Protein AF-A0A920RAS3-F1 (afdb_monomer)

Mean predicted aligned error: 2.91 Å

Radius of gyration: 16.81 Å; Cα contacts (8 Å, |Δi|>4): 104; chains: 1; bounding box: 39×32×47 Å

Secondary structure (DSSP, 8-state):
----S-GGGGSS-PPEEE--SSPPTTSPP-EEE-GGGSTTSSTHHHHHHHHHHHHHHTT-S-TTPPP----SSHHHHHHHHHHHHHT--

Solvent-accessible surface area (backbone atoms only — not comparable to full-atom values): 5531 Å² total; per-residue (Å²): 134,91,87,73,95,46,77,72,75,54,49,57,93,54,55,75,44,76,54,72,91,84,51,58,95,92,58,76,95,50,67,48,71,42,37,56,71,20,86,83,47,34,63,36,38,55,53,31,51,49,52,51,56,48,32,45,76,71,66,76,47,59,91,62,39,71,74,84,79,97,63,96,49,62,56,47,52,19,39,51,52,46,21,69,75,70,56,35,79

Nearest PDB structures (foldseek):
  2egu-assembly1_A  TM=9.297E-01  e=9.652E-09  Geobacillus kaustophilus HTA426
  3rr2-assembly1_A  TM=9.136E-01  e=3.232E-08  Mycobacterium marinum M
  8srw-assembly1_D  TM=9.260E-01  e=3.697E-08  Staphylococcus aureus subsp. aureus NCTC 8325
  5xa2-assembly1_B  TM=9.257E-01  e=1.852E-07  Planctopirus limnophila DSM 3776
  4i1y-assembly1_A  TM=9.303E-01  e=2.964E-07  Mycobacterium ulcerans Agy99

Foldseek 3Di:
DDDDPALLVQQDPFDWDWDDPPADPPGDTDIDGQQLPRPLRHNLLVVLSVVVVVCVVVVVDDAQEEDDDDDPDDNCVSNVRVCVRRVYD

Sequence (89 aa):
MKYYESIVDLVGNTPLVRLNNIVEPGMAQVFAKMENLNPTGSVKDRMAVNMVKRAEAEGLLNPGSTLVESTSGNTGLGLAMVAAASGYR

Structure (mmCIF, N/CA/C/O backbone):
data_AF-A0A920RAS3-F1
#
_entry.id   AF-A0A920RAS3-F1
#
loop_
_atom_site.group_PDB
_atom_site.id
_atom_site.type_symbol
_atom_site.label_atom_id
_atom_site.label_alt_id
_atom_site.label_comp_id
_atom_site.label_asym_id
_atom_site.label_entity_id
_atom_site.label_seq_id
_atom_site.pdbx_PDB_ins_code
_atom_site.Cartn_x
_atom_site.Cartn_y
_atom_site.Cartn_z
_atom_site.occupancy
_atom_site.B_iso_or_equiv
_atom_site.auth_seq_id
_atom_site.auth_comp_id
_atom_site.auth_asym_id
_atom_site.auth_atom_id
_atom_site.pdbx_PDB_model_num
ATOM 1 N N . MET A 1 1 ? -1.481 21.047 -7.394 1.00 76.12 1 MET A N 1
ATOM 2 C CA . MET A 1 1 ? -0.858 19.859 -6.766 1.00 76.12 1 MET A CA 1
ATOM 3 C C . MET A 1 1 ? -1.993 18.941 -6.326 1.00 76.12 1 MET A C 1
ATOM 5 O O . MET A 1 1 ? -3.012 19.473 -5.905 1.00 76.12 1 MET A O 1
ATOM 9 N N . LYS A 1 2 ? -1.894 17.618 -6.507 1.00 90.62 2 LYS A N 1
ATOM 10 C CA . LYS A 1 2 ? -2.952 16.678 -6.089 1.00 90.62 2 LYS A CA 1
ATOM 11 C C . LYS A 1 2 ? -2.768 16.354 -4.601 1.00 90.62 2 LYS A C 1
ATOM 13 O O . LYS A 1 2 ? -1.628 16.164 -4.188 1.00 90.62 2 LYS A O 1
ATOM 18 N N . TYR A 1 3 ? -3.851 16.314 -3.831 1.00 94.00 3 TYR A N 1
ATOM 19 C CA . TYR A 1 3 ? -3.838 15.907 -2.422 1.00 94.00 3 TYR A CA 1
ATOM 20 C C . TYR A 1 3 ? -4.569 14.566 -2.250 1.00 94.00 3 TYR A C 1
ATOM 22 O O . TYR A 1 3 ? -5.286 14.135 -3.158 1.00 94.00 3 TYR A O 1
ATOM 30 N N . TYR A 1 4 ? -4.331 13.898 -1.123 1.00 95.62 4 TYR A N 1
ATOM 31 C CA . TYR A 1 4 ? -4.890 12.593 -0.766 1.00 95.62 4 TYR A CA 1
ATOM 32 C C . TYR A 1 4 ? -5.421 12.656 0.668 1.00 95.62 4 TYR A C 1
ATOM 34 O O . TYR A 1 4 ? -4.880 13.415 1.472 1.00 95.62 4 TYR A O 1
ATOM 42 N N . GLU A 1 5 ? -6.460 11.877 0.972 1.00 95.31 5 GLU A N 1
ATOM 43 C CA . GLU A 1 5 ? -7.112 11.878 2.290 1.00 95.31 5 GLU A CA 1
ATOM 44 C C . GLU A 1 5 ? -6.337 11.026 3.304 1.00 95.31 5 GLU A C 1
ATOM 46 O O . GLU A 1 5 ? -6.301 11.336 4.493 1.00 95.31 5 GLU A O 1
ATOM 51 N N . SER A 1 6 ? -5.675 9.963 2.837 1.00 96.12 6 SER A N 1
ATOM 52 C CA . SER A 1 6 ? -4.873 9.071 3.671 1.00 96.12 6 SER A CA 1
ATOM 53 C C . SER A 1 6 ? -3.537 8.715 3.025 1.00 96.12 6 SER A C 1
ATOM 55 O O . SER A 1 6 ? -3.407 8.622 1.804 1.00 96.12 6 SER A O 1
ATOM 57 N N . ILE A 1 7 ? -2.537 8.414 3.861 1.00 96.94 7 ILE A N 1
ATOM 58 C CA . ILE A 1 7 ? -1.269 7.817 3.413 1.00 96.94 7 ILE A CA 1
ATOM 59 C C . ILE A 1 7 ? -1.500 6.484 2.682 1.00 96.94 7 ILE A C 1
ATOM 61 O O . ILE A 1 7 ? -0.762 6.137 1.762 1.00 96.94 7 ILE A O 1
ATOM 65 N N . VAL A 1 8 ? -2.568 5.764 3.037 1.00 97.06 8 VAL A N 1
ATOM 66 C CA . VAL A 1 8 ? -2.968 4.510 2.389 1.00 97.06 8 VAL A CA 1
ATOM 67 C C . VAL A 1 8 ? -3.323 4.724 0.914 1.00 97.06 8 VAL A C 1
ATOM 69 O O . VAL A 1 8 ? -3.093 3.831 0.098 1.00 97.06 8 VAL A O 1
ATOM 72 N N . ASP A 1 9 ? -3.810 5.910 0.539 1.00 96.75 9 ASP A N 1
ATOM 73 C CA . ASP A 1 9 ? -4.174 6.229 -0.847 1.00 96.75 9 ASP A CA 1
ATOM 74 C C . ASP A 1 9 ? -2.948 6.417 -1.755 1.00 96.75 9 ASP A C 1
ATOM 76 O O . ASP A 1 9 ? -3.067 6.391 -2.982 1.00 96.75 9 ASP A O 1
ATOM 80 N N . LEU A 1 10 ? -1.761 6.582 -1.161 1.00 96.81 10 LEU A N 1
ATOM 81 C CA . LEU A 1 10 ? -0.484 6.648 -1.874 1.00 96.81 10 LEU A CA 1
ATOM 82 C C . LEU A 1 10 ? 0.119 5.264 -2.149 1.00 96.81 10 LEU A C 1
ATOM 84 O O . LEU A 1 10 ? 1.129 5.169 -2.845 1.00 96.81 10 LEU A O 1
ATOM 88 N N . VAL A 1 11 ? -0.474 4.187 -1.625 1.00 98.19 11 VAL A N 1
ATOM 89 C CA . VAL A 1 11 ? 0.016 2.826 -1.853 1.00 98.19 11 VAL A CA 1
ATOM 90 C C . VAL A 1 11 ? -0.275 2.388 -3.285 1.00 98.19 11 VAL A C 1
ATOM 92 O O . VAL A 1 11 ? -1.407 2.384 -3.768 1.00 98.19 11 VAL A O 1
ATOM 95 N N . GLY A 1 12 ? 0.768 1.928 -3.963 1.00 97.50 12 GLY A N 1
ATOM 96 C CA . GLY A 1 12 ? 0.719 1.445 -5.327 1.00 97.50 12 GLY A CA 1
ATOM 97 C C . GLY A 1 12 ? 1.023 2.522 -6.361 1.00 97.50 12 GLY A C 1
ATOM 98 O O . GLY A 1 12 ? 1.777 3.451 -6.110 1.00 97.50 12 GLY A O 1
ATOM 99 N N . ASN A 1 13 ? 0.525 2.327 -7.589 1.00 97.06 13 ASN A N 1
ATOM 100 C CA . ASN A 1 13 ? 0.808 3.203 -8.742 1.00 97.06 13 ASN A CA 1
ATOM 101 C C . ASN A 1 13 ? 2.297 3.544 -8.956 1.00 97.06 13 ASN A C 1
ATOM 103 O O . ASN A 1 13 ? 2.644 4.565 -9.541 1.00 97.06 13 ASN A O 1
ATOM 107 N N . THR A 1 14 ? 3.183 2.650 -8.522 1.00 98.44 14 THR A N 1
ATOM 108 C CA . THR A 1 14 ? 4.631 2.800 -8.644 1.00 98.44 14 THR A CA 1
ATOM 109 C C . THR A 1 14 ? 5.066 2.736 -10.112 1.00 98.44 14 THR A C 1
ATOM 111 O O . THR A 1 14 ? 4.483 1.985 -10.907 1.00 98.44 14 THR A O 1
ATOM 114 N N . PRO A 1 15 ? 6.084 3.505 -10.520 1.00 98.38 15 PRO A N 1
ATOM 115 C CA . PRO A 1 15 ? 6.511 3.561 -11.910 1.00 98.38 15 PRO A CA 1
ATOM 116 C C . PRO A 1 15 ? 7.241 2.287 -12.355 1.00 98.38 15 PRO A C 1
ATOM 118 O O . PRO A 1 15 ? 7.752 1.505 -11.547 1.00 98.38 15 PRO A O 1
ATOM 121 N N . LEU A 1 16 ? 7.299 2.105 -13.674 1.00 98.62 16 LEU A N 1
ATOM 122 C CA . LEU A 1 16 ? 8.244 1.207 -14.331 1.00 98.62 16 LEU A CA 1
ATOM 123 C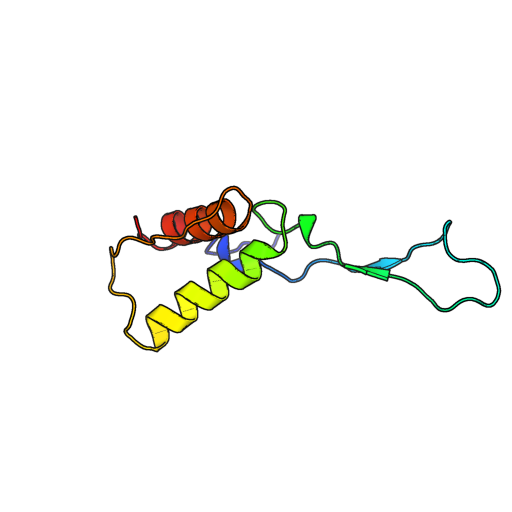 C . LEU A 1 16 ? 9.454 2.018 -14.798 1.00 98.62 16 LEU A C 1
ATOM 125 O O . LEU A 1 16 ? 9.291 3.080 -15.395 1.00 98.62 16 LEU A O 1
ATOM 129 N N . VAL A 1 17 ? 10.654 1.496 -14.569 1.00 98.25 17 VAL A N 1
ATOM 130 C CA . VAL A 1 17 ? 11.909 2.081 -15.056 1.00 98.25 17 VAL A CA 1
ATOM 131 C C . VAL A 1 17 ? 12.558 1.103 -16.023 1.00 98.25 17 VAL A C 1
ATOM 133 O O . VAL A 1 17 ? 12.786 -0.055 -15.681 1.00 98.25 17 VAL A O 1
ATOM 136 N N . ARG A 1 18 ? 12.853 1.552 -17.244 1.00 97.62 18 ARG A N 1
ATOM 137 C CA . ARG A 1 18 ? 13.556 0.732 -18.239 1.00 97.62 18 ARG A CA 1
ATOM 138 C C . ARG A 1 18 ? 15.018 0.540 -17.832 1.00 97.62 18 ARG A C 1
ATOM 140 O O . ARG A 1 18 ? 15.699 1.514 -17.515 1.00 97.62 18 ARG A O 1
ATOM 147 N N . LEU A 1 19 ? 15.513 -0.695 -17.897 1.00 97.62 19 LEU A N 1
ATOM 148 C CA . LEU A 1 19 ? 16.927 -1.001 -17.675 1.00 97.62 19 LEU A CA 1
ATOM 149 C C . LEU A 1 19 ? 17.696 -0.858 -18.995 1.00 97.62 19 LEU A C 1
ATOM 151 O O . LEU A 1 19 ? 17.527 -1.670 -19.899 1.00 97.62 19 LEU A O 1
ATOM 155 N N . ASN A 1 20 ? 18.517 0.190 -19.118 1.00 95.50 20 ASN A N 1
ATOM 156 C CA . ASN A 1 20 ? 19.206 0.512 -20.377 1.00 95.50 20 ASN A CA 1
ATOM 157 C C . ASN A 1 20 ? 20.607 -0.106 -20.494 1.00 95.50 20 ASN A C 1
ATOM 159 O O . ASN A 1 20 ? 21.002 -0.490 -21.584 1.00 95.50 20 ASN A O 1
ATOM 163 N N . ASN A 1 21 ? 21.350 -0.209 -19.387 1.00 95.44 21 ASN A N 1
ATOM 164 C CA . ASN A 1 21 ? 22.782 -0.548 -19.418 1.00 95.44 21 ASN A CA 1
ATOM 165 C C . ASN A 1 21 ? 23.090 -2.026 -19.119 1.00 95.44 21 ASN A C 1
ATOM 167 O O . ASN A 1 21 ? 24.245 -2.424 -19.178 1.00 95.44 21 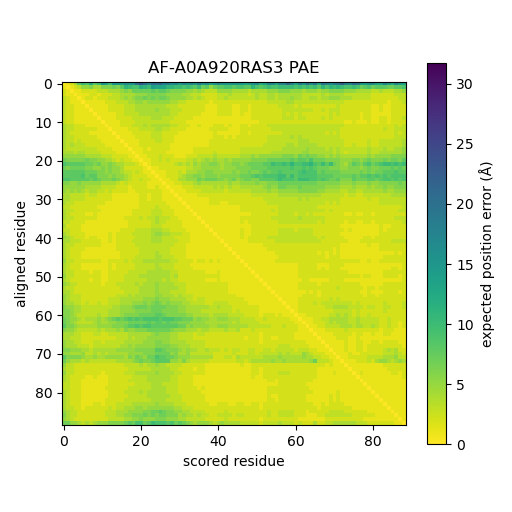ASN A O 1
ATOM 171 N N . ILE A 1 22 ? 22.081 -2.821 -18.750 1.00 95.06 22 ILE A N 1
ATOM 172 C CA . ILE A 1 22 ? 22.222 -4.254 -18.408 1.00 95.06 22 ILE A CA 1
ATOM 173 C C . ILE A 1 22 ? 21.629 -5.141 -19.522 1.00 95.06 22 ILE A C 1
ATOM 175 O O . ILE A 1 22 ? 21.834 -6.348 -19.542 1.00 95.06 22 ILE A O 1
ATOM 179 N N . VAL A 1 23 ? 20.883 -4.544 -20.457 1.00 96.19 23 VAL A N 1
ATOM 180 C CA . VAL A 1 23 ? 20.209 -5.242 -21.557 1.00 96.19 23 VAL A CA 1
ATOM 181 C C . VAL A 1 23 ? 21.020 -5.041 -22.834 1.00 96.19 23 VAL A C 1
ATOM 183 O O . VAL A 1 23 ? 21.168 -3.913 -23.300 1.00 96.19 23 VAL A O 1
ATOM 186 N N . GLU A 1 24 ? 21.537 -6.131 -23.397 1.00 95.38 24 GLU A N 1
ATOM 187 C CA . GLU A 1 24 ? 22.377 -6.119 -24.600 1.00 95.38 24 GLU A CA 1
ATOM 188 C C . GLU A 1 24 ? 21.551 -6.165 -25.904 1.00 95.38 24 GLU A C 1
ATOM 190 O O . GLU A 1 24 ? 20.368 -6.530 -25.892 1.00 95.38 24 GLU A O 1
ATOM 195 N N . PRO A 1 25 ? 22.147 -5.814 -27.062 1.00 94.56 25 PRO A N 1
ATOM 196 C CA . PRO A 1 25 ? 21.488 -5.955 -28.357 1.00 94.56 25 PRO A CA 1
ATOM 197 C C . PRO A 1 25 ? 20.986 -7.386 -28.609 1.00 94.56 25 PRO A C 1
ATOM 199 O O . PRO A 1 25 ? 21.705 -8.357 -28.403 1.00 94.56 25 PRO A O 1
ATOM 202 N N . GLY A 1 26 ? 19.743 -7.512 -29.079 1.00 96.38 26 GLY A N 1
ATOM 203 C CA . GLY A 1 26 ? 19.086 -8.806 -29.313 1.00 96.38 26 GLY A CA 1
ATOM 204 C C . GLY A 1 26 ? 18.322 -9.366 -28.106 1.00 96.38 26 GLY A C 1
ATOM 205 O O . GLY A 1 26 ? 17.572 -10.326 -28.266 1.00 96.38 26 GLY A O 1
ATOM 206 N N . MET A 1 27 ? 18.445 -8.755 -26.923 1.00 97.19 27 MET A N 1
ATOM 207 C CA . MET A 1 27 ? 17.647 -9.113 -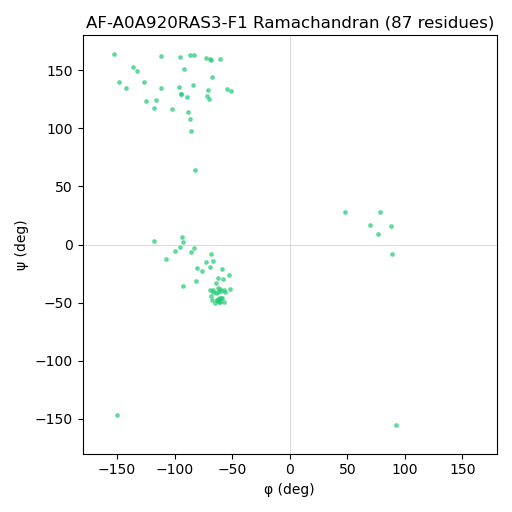25.747 1.00 97.19 27 MET A CA 1
ATOM 208 C C . MET A 1 27 ? 16.268 -8.432 -25.740 1.00 97.19 27 MET A C 1
ATOM 210 O O . MET A 1 27 ? 16.015 -7.446 -26.436 1.00 97.19 27 MET A O 1
ATOM 214 N N . ALA A 1 28 ? 15.362 -8.954 -24.910 1.00 97.56 28 ALA A N 1
ATOM 215 C CA . ALA A 1 28 ? 14.054 -8.352 -24.667 1.00 97.56 28 ALA A CA 1
ATOM 216 C C . ALA A 1 28 ? 14.157 -7.025 -23.890 1.00 97.56 28 ALA A C 1
ATOM 218 O O . ALA A 1 28 ? 15.124 -6.772 -23.174 1.00 97.56 28 ALA A O 1
ATOM 219 N N . GLN A 1 29 ? 13.116 -6.190 -23.969 1.00 97.31 29 GLN A N 1
ATOM 220 C CA . GLN A 1 29 ? 13.010 -5.007 -23.113 1.00 97.31 29 GLN A CA 1
ATOM 221 C C . GLN A 1 29 ? 12.750 -5.423 -21.659 1.00 97.31 29 GLN A C 1
ATOM 223 O O . GLN A 1 29 ? 11.768 -6.105 -21.374 1.00 97.31 29 GLN A O 1
ATOM 228 N N . VAL A 1 30 ? 13.598 -4.966 -20.736 1.00 97.94 30 VAL A N 1
ATOM 229 C CA . VAL A 1 30 ? 13.463 -5.246 -19.299 1.00 97.94 30 VAL A CA 1
ATOM 230 C C . VAL A 1 30 ? 13.115 -3.968 -18.540 1.00 97.94 30 VAL A C 1
ATOM 232 O O . VAL A 1 30 ? 13.722 -2.912 -18.747 1.00 97.94 30 VAL A O 1
ATOM 235 N N . PHE A 1 31 ? 12.142 -4.072 -17.635 1.00 98.31 31 PHE A N 1
ATOM 236 C CA . PHE A 1 31 ? 11.681 -2.978 -16.786 1.00 98.31 31 PHE A CA 1
ATOM 237 C C . PHE A 1 31 ? 11.710 -3.390 -15.313 1.00 98.31 31 PHE A C 1
ATOM 239 O O . PHE A 1 31 ? 11.310 -4.499 -14.965 1.00 98.31 31 PHE A O 1
ATOM 246 N N . ALA A 1 32 ? 12.128 -2.474 -14.444 1.00 98.25 32 ALA A N 1
ATOM 247 C CA . ALA A 1 32 ? 12.028 -2.606 -12.998 1.00 98.25 32 ALA A CA 1
ATOM 248 C C . ALA A 1 32 ? 10.749 -1.925 -12.491 1.00 98.25 32 ALA A C 1
ATOM 250 O O . ALA A 1 32 ? 10.486 -0.765 -12.812 1.00 98.25 32 ALA A O 1
ATOM 251 N N . LYS A 1 33 ? 9.954 -2.637 -11.686 1.00 98.69 33 LYS A N 1
ATOM 252 C CA . LYS A 1 33 ? 8.789 -2.081 -10.985 1.00 98.69 33 LYS A CA 1
ATOM 253 C C . LYS A 1 33 ? 9.232 -1.516 -9.638 1.00 98.69 33 LYS A C 1
ATOM 255 O O . LYS A 1 33 ? 9.663 -2.269 -8.767 1.00 98.69 33 LYS A O 1
ATOM 260 N N . MET A 1 34 ? 9.129 -0.200 -9.471 1.00 98.56 34 MET A N 1
ATOM 261 C CA . MET A 1 34 ? 9.746 0.526 -8.352 1.00 98.56 34 MET A CA 1
ATOM 262 C C . MET A 1 34 ? 8.902 0.475 -7.070 1.00 98.56 34 MET A C 1
ATOM 264 O O . MET A 1 34 ? 8.408 1.489 -6.584 1.00 98.56 34 MET A O 1
ATOM 268 N N . GLU A 1 35 ? 8.712 -0.719 -6.508 1.00 98.62 35 GLU A N 1
ATOM 269 C CA . GLU A 1 35 ? 7.917 -0.931 -5.287 1.00 98.62 35 GLU A CA 1
ATOM 270 C C . GLU A 1 35 ? 8.521 -0.316 -4.018 1.00 98.62 35 GLU A C 1
ATOM 272 O O . GLU A 1 35 ? 7.831 -0.167 -3.011 1.00 98.62 35 GLU A O 1
ATOM 277 N N . ASN A 1 36 ? 9.788 0.085 -4.061 1.00 98.38 36 ASN A N 1
ATOM 278 C CA . ASN A 1 36 ? 10.418 0.852 -2.992 1.00 98.38 36 ASN A CA 1
ATOM 279 C C . ASN A 1 36 ? 9.868 2.285 -2.866 1.00 98.38 36 ASN A C 1
ATOM 281 O O . ASN A 1 36 ? 10.244 2.988 -1.939 1.00 98.38 36 ASN A O 1
ATOM 285 N N . LEU A 1 37 ? 9.030 2.733 -3.806 1.00 98.44 37 LEU A N 1
ATOM 286 C CA . LEU A 1 37 ? 8.393 4.053 -3.781 1.00 98.44 37 LEU A CA 1
ATOM 287 C C . LEU A 1 37 ? 6.997 4.043 -3.142 1.00 98.44 37 LEU A C 1
ATOM 289 O O . LEU A 1 37 ? 6.311 5.061 -3.170 1.00 98.44 37 LEU A O 1
ATOM 293 N N . ASN A 1 38 ? 6.565 2.914 -2.573 1.00 98.62 38 ASN A N 1
ATOM 294 C CA . ASN A 1 38 ? 5.425 2.926 -1.658 1.00 98.62 38 ASN A CA 1
ATOM 295 C C 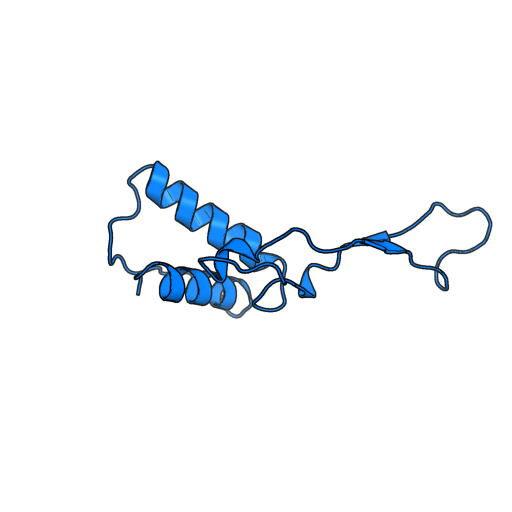. ASN A 1 38 ? 5.797 3.663 -0.349 1.00 98.62 38 ASN A C 1
ATOM 297 O O . ASN A 1 38 ? 6.986 3.753 -0.032 1.00 98.62 38 ASN A O 1
ATOM 301 N N . PRO A 1 39 ? 4.818 4.166 0.425 1.00 98.25 39 PRO A N 1
ATOM 302 C CA . PRO A 1 39 ? 5.057 5.005 1.601 1.00 98.25 39 PRO A CA 1
ATOM 303 C C . PRO A 1 39 ? 6.048 4.462 2.640 1.00 98.25 39 PRO A C 1
ATOM 305 O O . PRO A 1 39 ? 6.828 5.240 3.186 1.00 98.25 39 PRO A O 1
ATOM 308 N N . THR A 1 40 ? 6.057 3.151 2.908 1.00 98.19 40 THR A N 1
ATOM 309 C CA . THR A 1 40 ? 7.001 2.541 3.868 1.00 98.19 40 THR A CA 1
ATOM 310 C C . THR A 1 40 ? 8.283 2.024 3.216 1.00 98.19 40 THR A C 1
ATOM 312 O O . THR A 1 40 ? 9.147 1.454 3.882 1.00 98.19 40 THR A O 1
ATOM 315 N N . GLY A 1 41 ? 8.432 2.219 1.906 1.00 98.12 41 GLY A N 1
ATOM 316 C CA . GLY A 1 41 ? 9.621 1.831 1.159 1.00 98.12 41 GLY A CA 1
ATOM 317 C C . GLY A 1 41 ? 9.599 0.398 0.627 1.00 98.12 41 GLY A C 1
ATOM 318 O O . GLY A 1 41 ? 10.650 -0.127 0.255 1.00 98.12 41 GLY A O 1
ATOM 319 N N . SER A 1 42 ? 8.442 -0.277 0.579 1.00 98.38 42 SER A N 1
ATOM 320 C CA . SER A 1 42 ? 8.387 -1.649 0.063 1.00 98.38 42 SER A CA 1
ATOM 321 C C . SER A 1 42 ? 7.050 -2.068 -0.552 1.00 98.38 42 SER A C 1
ATOM 323 O O . SER A 1 42 ? 5.994 -1.515 -0.266 1.00 98.38 42 SER A O 1
ATOM 325 N N . VAL A 1 43 ? 7.083 -3.167 -1.313 1.00 98.56 43 VAL A N 1
ATOM 326 C CA . VAL A 1 43 ? 5.890 -3.826 -1.877 1.00 98.56 43 VAL A CA 1
ATOM 327 C C . VAL A 1 43 ? 4.874 -4.285 -0.819 1.00 98.56 43 VAL A C 1
ATOM 329 O O . VAL A 1 43 ? 3.708 -4.513 -1.143 1.00 98.56 43 VAL A O 1
ATOM 332 N N . LYS A 1 44 ? 5.291 -4.455 0.446 1.00 98.50 44 LYS A N 1
ATOM 333 C CA . LYS A 1 44 ? 4.432 -5.019 1.499 1.00 98.50 44 LYS A CA 1
ATOM 334 C C . LYS A 1 44 ? 3.283 -4.093 1.894 1.00 98.50 44 LYS A C 1
ATOM 336 O O . LYS A 1 44 ? 2.269 -4.607 2.361 1.00 98.50 44 LYS A O 1
ATOM 341 N N . ASP A 1 45 ? 3.367 -2.800 1.587 1.00 98.69 45 ASP A N 1
ATOM 342 C CA . ASP A 1 45 ? 2.263 -1.853 1.787 1.00 98.69 45 ASP A CA 1
ATOM 343 C C . ASP A 1 45 ? 0.993 -2.299 1.065 1.00 98.69 45 ASP A C 1
ATOM 345 O O . ASP A 1 45 ? -0.096 -2.260 1.633 1.00 98.69 45 ASP A O 1
ATOM 349 N N . ARG A 1 46 ? 1.125 -2.818 -0.164 1.00 98.56 46 ARG A N 1
ATOM 350 C CA . ARG A 1 46 ? -0.016 -3.315 -0.949 1.00 98.56 46 ARG A CA 1
ATOM 351 C C . ARG A 1 46 ? -0.748 -4.438 -0.231 1.00 98.56 46 ARG A C 1
ATOM 353 O O . ARG A 1 46 ? -1.974 -4.450 -0.174 1.00 98.56 46 ARG A O 1
ATOM 360 N N . MET A 1 47 ? 0.021 -5.391 0.289 1.00 98.00 47 MET A N 1
ATOM 361 C CA . MET A 1 47 ? -0.518 -6.544 0.997 1.00 98.00 47 MET A CA 1
ATOM 362 C C . MET A 1 47 ? -1.163 -6.110 2.311 1.00 98.00 47 MET A C 1
ATOM 364 O O . MET A 1 47 ? -2.295 -6.500 2.562 1.00 98.00 47 MET A O 1
ATOM 368 N N . ALA A 1 48 ? -0.485 -5.279 3.109 1.00 98.38 48 ALA A N 1
ATOM 369 C CA . ALA A 1 48 ? -1.002 -4.785 4.383 1.00 98.38 48 ALA A CA 1
ATOM 370 C C . ALA A 1 48 ? -2.347 -4.064 4.211 1.00 98.38 48 ALA A C 1
ATOM 372 O O . ALA A 1 48 ? -3.325 -4.422 4.865 1.00 98.38 48 ALA A O 1
ATOM 373 N N . VAL A 1 49 ? -2.425 -3.124 3.261 1.00 98.19 49 VAL A N 1
ATOM 374 C CA . VAL A 1 49 ? -3.669 -2.410 2.937 1.00 98.19 49 VAL A CA 1
ATOM 375 C C . VAL A 1 49 ? -4.765 -3.378 2.501 1.00 98.19 49 VAL A C 1
ATOM 377 O O . VAL A 1 49 ? -5.898 -3.270 2.961 1.00 98.19 49 VAL A O 1
ATOM 380 N N . ASN A 1 50 ? -4.447 -4.330 1.620 1.00 98.06 50 ASN A N 1
ATOM 381 C CA . ASN A 1 50 ? -5.448 -5.253 1.092 1.00 98.06 50 ASN A CA 1
ATOM 382 C C . ASN A 1 50 ? -5.960 -6.241 2.152 1.00 98.06 50 ASN A C 1
ATOM 384 O O . ASN A 1 50 ? -7.152 -6.529 2.178 1.00 98.06 50 ASN A O 1
ATOM 388 N N . MET A 1 51 ? -5.088 -6.746 3.031 1.00 97.69 51 MET A N 1
ATOM 389 C CA . MET A 1 51 ? -5.484 -7.647 4.118 1.00 97.69 51 MET A CA 1
ATOM 390 C C . MET A 1 51 ? -6.434 -6.956 5.094 1.00 97.69 51 MET A C 1
ATOM 392 O O . MET A 1 51 ? -7.483 -7.515 5.399 1.00 97.69 51 MET A O 1
ATOM 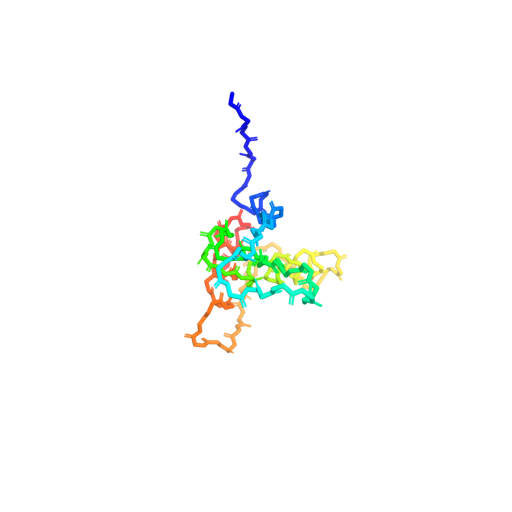396 N N . VAL A 1 52 ? -6.106 -5.734 5.529 1.00 97.69 52 VAL A N 1
ATOM 397 C CA . VAL A 1 52 ? -6.955 -4.975 6.459 1.00 97.69 52 VAL A CA 1
ATOM 398 C C . VAL A 1 52 ? -8.296 -4.630 5.811 1.00 97.69 52 VAL A C 1
ATOM 400 O O . VAL A 1 52 ? -9.329 -4.990 6.364 1.00 97.69 52 VAL A O 1
ATOM 403 N N . LYS A 1 53 ? -8.299 -4.064 4.594 1.00 96.44 53 LYS A N 1
ATOM 404 C CA . LYS A 1 53 ? -9.544 -3.742 3.867 1.00 96.44 53 LYS A CA 1
ATOM 405 C C . LYS A 1 53 ? -10.438 -4.961 3.661 1.00 96.44 53 LYS A C 1
ATOM 407 O O . LYS A 1 53 ? -11.659 -4.867 3.749 1.00 96.44 53 LYS A O 1
ATOM 412 N N . ARG A 1 54 ? -9.838 -6.116 3.362 1.00 97.94 54 ARG A N 1
ATOM 413 C CA . ARG A 1 54 ? -10.583 -7.365 3.200 1.00 97.94 54 ARG A CA 1
ATOM 414 C C . ARG A 1 54 ? -11.160 -7.853 4.528 1.00 97.94 54 ARG A C 1
ATOM 416 O O . ARG A 1 54 ? -12.325 -8.226 4.556 1.00 97.94 54 ARG A O 1
ATOM 423 N N . ALA A 1 55 ? -10.380 -7.824 5.606 1.00 97.75 55 ALA A N 1
ATOM 424 C CA . ALA A 1 55 ? -10.849 -8.220 6.930 1.00 97.75 55 ALA A CA 1
ATOM 425 C C . ALA A 1 55 ? -11.987 -7.314 7.435 1.00 97.75 55 ALA A C 1
ATOM 427 O O . ALA A 1 55 ? -12.943 -7.815 8.022 1.00 97.75 55 ALA A O 1
ATOM 428 N N . GLU A 1 56 ? -11.930 -6.009 7.155 1.00 96.81 56 GLU A N 1
ATOM 429 C CA . GLU A 1 56 ? -13.031 -5.068 7.408 1.00 96.81 56 GLU A CA 1
ATOM 430 C C . GLU A 1 56 ? -14.283 -5.443 6.604 1.00 96.81 56 GLU A C 1
ATOM 432 O O . GLU A 1 56 ? -15.370 -5.563 7.166 1.00 96.81 56 GLU A O 1
ATOM 437 N N . ALA A 1 57 ? -14.135 -5.680 5.296 1.00 97.38 57 ALA A N 1
ATOM 438 C CA . ALA A 1 57 ? -15.250 -6.028 4.414 1.00 97.38 57 ALA A CA 1
ATOM 439 C C . ALA A 1 57 ? -15.912 -7.371 4.774 1.00 97.38 57 ALA A C 1
ATOM 441 O O . ALA A 1 57 ? -17.118 -7.531 4.599 1.00 97.38 57 ALA A O 1
ATOM 442 N N . GLU A 1 58 ? -15.136 -8.330 5.280 1.00 97.88 58 GLU A N 1
ATOM 443 C CA . GLU A 1 58 ? -15.622 -9.633 5.751 1.00 97.88 58 GLU A CA 1
ATOM 444 C C . GLU A 1 58 ? -16.152 -9.586 7.200 1.00 97.88 58 GLU A C 1
ATOM 446 O O . GLU A 1 58 ? -16.639 -10.596 7.705 1.00 97.88 58 GLU A O 1
ATOM 451 N N . GLY A 1 59 ? -16.075 -8.435 7.882 1.00 96.62 59 GLY A N 1
ATOM 452 C CA . GLY A 1 59 ? -16.503 -8.285 9.278 1.00 96.62 59 GLY A CA 1
ATOM 453 C C . GLY A 1 59 ? -15.605 -9.010 10.289 1.00 96.62 59 GLY A C 1
ATOM 454 O O . GLY A 1 59 ? -16.008 -9.229 11.429 1.00 96.62 59 GLY A O 1
ATOM 455 N N . LEU A 1 60 ? -14.393 -9.396 9.882 1.00 96.88 60 LEU A N 1
ATOM 456 C CA . LEU A 1 60 ? -13.397 -10.054 10.734 1.00 96.88 60 LEU A CA 1
ATOM 457 C C . LEU A 1 60 ? -12.627 -9.055 11.604 1.00 96.88 60 LEU A C 1
ATOM 459 O O . LEU A 1 60 ? -12.036 -9.445 12.611 1.00 96.88 60 LEU A O 1
ATOM 463 N N . LEU A 1 61 ? -12.623 -7.778 11.212 1.00 96.81 61 LEU A N 1
ATOM 464 C CA . LEU A 1 61 ? -11.939 -6.705 11.919 1.00 96.81 61 LEU A CA 1
ATOM 465 C C . LEU A 1 61 ? -12.941 -5.655 12.403 1.00 96.81 61 LEU A C 1
ATOM 467 O O . LEU A 1 61 ? -13.612 -5.004 11.607 1.00 96.81 61 LEU A O 1
ATOM 471 N N . ASN A 1 62 ? -13.022 -5.486 13.722 1.00 95.31 62 ASN A N 1
ATOM 472 C CA . ASN A 1 62 ? -13.869 -4.470 14.344 1.00 95.31 62 ASN A CA 1
ATOM 473 C C . ASN A 1 62 ? -13.084 -3.167 14.567 1.00 95.31 62 ASN A C 1
ATOM 475 O O . ASN A 1 62 ? -11.876 -3.237 14.822 1.00 95.31 62 ASN A O 1
ATOM 479 N N . PRO A 1 63 ? -13.739 -1.992 14.568 1.00 94.75 63 PRO A N 1
ATOM 480 C CA . PRO A 1 63 ? -13.086 -0.726 14.894 1.00 94.75 63 PRO A CA 1
ATOM 481 C C . PRO A 1 63 ? -12.302 -0.795 16.213 1.00 94.75 63 PRO A C 1
ATOM 483 O O . PRO A 1 6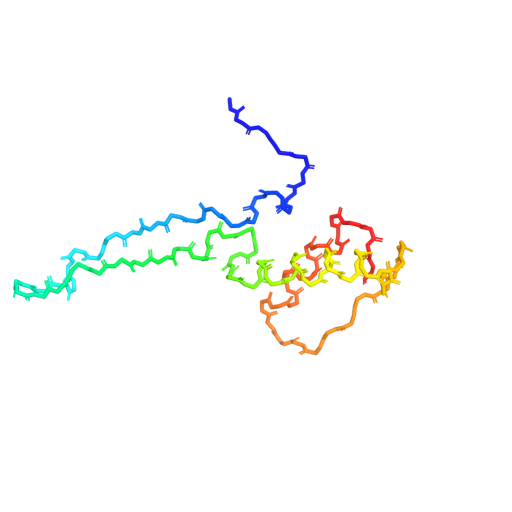3 ? -12.814 -1.289 17.218 1.00 94.75 63 PRO A O 1
ATOM 486 N N . GLY A 1 64 ? -11.056 -0.313 16.209 1.00 95.19 64 GLY A N 1
ATOM 487 C CA . GLY A 1 64 ? -10.187 -0.311 17.393 1.00 95.19 64 GLY A CA 1
ATOM 488 C C . GLY A 1 64 ? -9.562 -1.663 17.758 1.00 95.19 64 GLY A C 1
ATOM 489 O O . GLY A 1 64 ? -8.960 -1.781 18.825 1.00 95.19 64 GLY A O 1
ATOM 490 N N . SER A 1 65 ? -9.690 -2.681 16.901 1.00 97.06 65 SER A N 1
ATOM 491 C CA . SER A 1 65 ? -9.011 -3.972 17.081 1.00 97.06 65 SER A CA 1
ATOM 492 C C . SER A 1 65 ? -7.483 -3.834 17.098 1.00 97.06 65 SER A C 1
ATOM 494 O O . SER A 1 65 ? -6.917 -2.869 16.582 1.00 97.06 65 SER A O 1
ATOM 496 N N . THR A 1 66 ? -6.819 -4.841 17.664 1.00 97.69 66 THR A N 1
ATOM 497 C CA . THR A 1 66 ? -5.357 -4.972 17.624 1.00 97.69 66 THR A CA 1
ATOM 498 C C . THR A 1 66 ? -4.945 -5.862 16.457 1.00 97.69 66 THR A C 1
ATOM 500 O O . THR A 1 66 ? -5.449 -6.980 16.334 1.00 97.69 66 THR A O 1
ATOM 503 N N . LEU A 1 67 ? -4.004 -5.401 15.637 1.00 97.56 67 LEU A N 1
ATOM 504 C CA . LEU A 1 67 ? -3.382 -6.199 14.585 1.00 97.56 67 LEU A CA 1
ATOM 505 C C . LEU A 1 67 ? -2.155 -6.923 15.150 1.00 97.56 67 LEU A C 1
ATOM 507 O O . LEU A 1 67 ? -1.260 -6.307 15.723 1.00 97.56 67 LEU A O 1
ATOM 511 N N . VAL A 1 68 ? -2.090 -8.244 14.977 1.00 97.19 68 VAL A N 1
ATOM 512 C CA . VAL A 1 68 ? -0.956 -9.062 15.429 1.00 97.19 68 VAL A CA 1
ATOM 513 C C . VAL A 1 68 ? -0.414 -9.853 14.248 1.00 97.19 68 VAL A C 1
ATOM 515 O O . VAL A 1 68 ? -1.147 -10.621 13.635 1.00 97.19 68 VAL A O 1
ATOM 518 N N . GLU A 1 69 ? 0.874 -9.683 13.954 1.00 97.56 69 GLU A N 1
ATOM 519 C CA . GLU A 1 69 ? 1.566 -10.355 12.852 1.00 97.56 69 GLU A CA 1
ATOM 520 C C . GLU A 1 69 ? 2.994 -10.723 13.275 1.00 97.56 69 GLU A C 1
ATOM 522 O O . GLU A 1 69 ? 3.715 -9.903 13.850 1.00 97.56 69 GLU A O 1
ATOM 527 N N . SER A 1 70 ? 3.433 -11.948 12.973 1.00 97.50 70 SER A N 1
ATOM 528 C CA . SER A 1 70 ? 4.810 -12.379 13.240 1.00 97.50 70 SER A CA 1
ATOM 529 C C . SER A 1 70 ? 5.719 -11.986 12.078 1.00 97.50 70 SER A C 1
ATOM 531 O O . SER A 1 70 ? 5.788 -12.657 11.052 1.00 97.50 70 SER A O 1
ATOM 533 N N . THR A 1 71 ? 6.426 -10.869 12.224 1.00 97.50 71 THR A N 1
ATOM 534 C CA . THR A 1 71 ? 7.298 -10.336 11.173 1.00 97.50 71 THR A CA 1
ATOM 535 C C . THR A 1 71 ? 8.498 -9.617 11.770 1.00 97.50 71 THR A C 1
ATOM 537 O O . THR A 1 71 ? 8.371 -8.857 12.723 1.00 97.50 71 THR A O 1
ATOM 540 N N . SER A 1 72 ? 9.669 -9.812 11.164 1.00 96.12 72 SER A N 1
ATOM 541 C CA . SER A 1 72 ? 10.896 -9.076 11.488 1.00 96.12 72 SER A CA 1
ATOM 542 C C . SER A 1 72 ? 11.136 -7.860 10.584 1.00 96.12 72 SER A C 1
ATOM 544 O O . SER A 1 72 ? 12.132 -7.163 10.759 1.00 96.12 72 SER A O 1
ATOM 546 N N . GLY A 1 73 ? 10.268 -7.608 9.594 1.00 96.62 73 GLY A N 1
ATOM 547 C CA . GLY A 1 73 ? 10.531 -6.605 8.559 1.00 96.62 73 GLY A CA 1
ATOM 548 C C . GLY A 1 73 ? 9.292 -5.924 7.984 1.00 96.62 73 GLY A C 1
ATOM 549 O O . GLY A 1 73 ? 8.301 -5.708 8.676 1.00 96.62 73 GLY A O 1
ATOM 550 N N . ASN A 1 74 ? 9.366 -5.588 6.694 1.00 98.44 74 ASN A N 1
ATOM 551 C CA . ASN A 1 74 ? 8.479 -4.653 5.990 1.00 98.44 74 ASN A CA 1
ATOM 552 C C . ASN A 1 74 ? 6.969 -4.905 6.112 1.00 98.44 74 ASN A C 1
ATOM 554 O O . ASN A 1 74 ? 6.195 -3.960 5.999 1.00 98.44 74 ASN A O 1
ATOM 558 N N . THR A 1 75 ? 6.530 -6.144 6.344 1.00 98.25 75 THR A N 1
ATOM 559 C CA . THR A 1 75 ? 5.112 -6.414 6.629 1.00 98.25 75 THR A CA 1
ATOM 560 C C . THR A 1 75 ? 4.653 -5.668 7.882 1.00 98.25 75 THR A C 1
ATOM 562 O O . THR A 1 75 ? 3.570 -5.093 7.883 1.00 98.25 75 THR A O 1
ATOM 565 N N . GLY A 1 76 ? 5.499 -5.610 8.913 1.00 98.19 76 GLY A N 1
ATOM 566 C CA . GLY A 1 76 ? 5.217 -4.890 10.152 1.00 98.19 76 GLY A CA 1
ATOM 567 C C . GLY A 1 76 ? 5.143 -3.385 9.928 1.00 98.19 76 GLY A C 1
ATOM 568 O O . GLY A 1 76 ? 4.245 -2.748 10.456 1.00 98.19 76 GLY A O 1
ATOM 569 N N . LEU A 1 77 ? 6.014 -2.826 9.077 1.00 98.19 77 LEU A N 1
ATOM 570 C CA . LEU A 1 77 ? 5.946 -1.409 8.699 1.00 98.19 77 LEU A CA 1
ATOM 571 C C . LEU A 1 77 ? 4.647 -1.083 7.954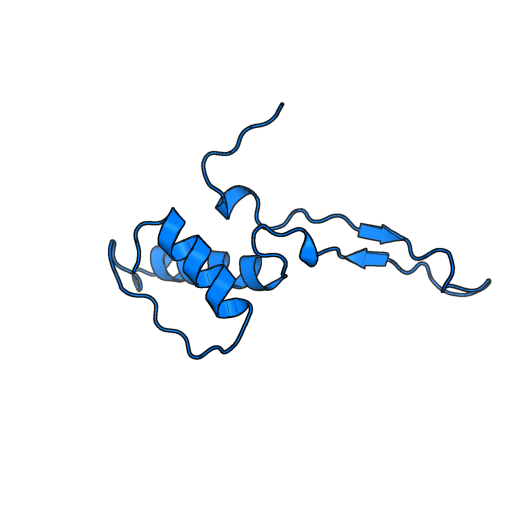 1.00 98.19 77 LEU A C 1
ATOM 573 O O . LEU A 1 77 ? 3.962 -0.128 8.314 1.00 98.19 77 LEU A O 1
ATOM 577 N N . GLY A 1 78 ? 4.278 -1.897 6.960 1.00 98.44 78 GLY A N 1
ATOM 578 C CA . GLY A 1 78 ? 3.036 -1.715 6.209 1.00 98.44 78 GLY A CA 1
ATOM 579 C C . GLY A 1 78 ? 1.796 -1.817 7.101 1.00 98.44 78 GLY A C 1
ATOM 580 O O . GLY A 1 78 ? 0.918 -0.961 7.029 1.00 98.44 78 GLY A O 1
ATOM 581 N N . LEU A 1 79 ? 1.731 -2.823 7.980 1.00 98.50 79 LEU A 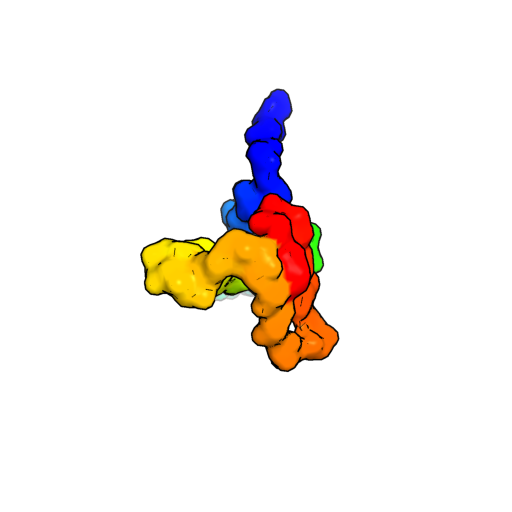N 1
ATOM 582 C CA . LEU A 1 79 ? 0.619 -2.984 8.924 1.00 98.50 79 LEU A CA 1
ATOM 583 C C . LEU A 1 79 ? 0.580 -1.865 9.967 1.00 98.50 79 LEU A C 1
ATOM 585 O O . LEU A 1 79 ? -0.499 -1.347 10.231 1.00 98.50 79 LEU A O 1
ATOM 589 N N . ALA A 1 80 ? 1.727 -1.437 10.500 1.00 98.31 80 ALA A N 1
ATOM 590 C CA . ALA A 1 80 ? 1.800 -0.317 11.437 1.00 98.31 80 ALA A CA 1
ATOM 591 C C . ALA A 1 80 ? 1.319 0.994 10.796 1.00 98.31 80 ALA A C 1
ATOM 593 O O . ALA A 1 80 ? 0.578 1.750 11.423 1.00 98.31 80 ALA A O 1
ATOM 594 N N . MET A 1 81 ? 1.678 1.247 9.532 1.00 98.38 81 MET A N 1
ATOM 595 C CA . MET A 1 81 ? 1.174 2.397 8.777 1.00 98.38 81 MET A CA 1
ATOM 596 C C . MET A 1 81 ? -0.351 2.334 8.616 1.00 98.38 81 MET A C 1
ATOM 598 O O . MET A 1 81 ? -1.034 3.327 8.864 1.00 98.38 81 MET A O 1
ATOM 602 N N . VAL A 1 82 ? -0.896 1.181 8.214 1.00 98.00 82 VAL A N 1
ATOM 603 C CA . VAL A 1 82 ? -2.349 1.011 8.046 1.00 98.00 82 VAL A CA 1
ATOM 604 C C . VAL A 1 82 ? -3.080 1.149 9.381 1.00 98.00 82 VAL A C 1
ATOM 606 O O . VAL A 1 82 ? -4.112 1.817 9.432 1.00 98.00 82 VAL A O 1
ATOM 609 N N . ALA A 1 83 ? -2.532 0.579 10.457 1.00 97.94 83 ALA A N 1
ATOM 610 C CA . ALA A 1 83 ? -3.087 0.679 11.800 1.00 97.94 83 ALA A CA 1
ATOM 611 C C . ALA A 1 83 ? -3.161 2.135 12.269 1.00 97.94 83 ALA A C 1
ATOM 613 O O . ALA A 1 83 ? -4.235 2.603 12.646 1.00 97.94 83 ALA A O 1
ATOM 614 N N . ALA A 1 84 ? -2.055 2.876 12.138 1.00 97.62 84 ALA A N 1
ATOM 615 C CA . ALA A 1 84 ? -1.991 4.290 12.491 1.00 97.62 84 ALA A CA 1
ATOM 616 C C . ALA A 1 84 ? -2.974 5.146 11.674 1.00 97.62 84 ALA A C 1
ATOM 618 O O . ALA A 1 84 ? -3.592 6.057 12.219 1.00 97.62 84 ALA A O 1
ATOM 619 N N . ALA A 1 85 ? -3.149 4.841 10.385 1.00 96.81 85 ALA A N 1
ATOM 620 C CA . ALA A 1 85 ? -4.065 5.570 9.508 1.00 96.81 85 ALA A CA 1
ATOM 621 C C . ALA A 1 85 ? -5.551 5.229 9.734 1.00 96.81 85 ALA A C 1
ATOM 623 O O . ALA A 1 85 ? -6.408 6.034 9.376 1.00 96.81 85 ALA A O 1
ATOM 624 N N . SER A 1 86 ? -5.857 4.056 10.301 1.00 94.69 86 SER A N 1
ATOM 625 C CA . SER A 1 86 ? -7.228 3.512 10.377 1.00 94.69 86 SER A CA 1
ATOM 626 C C . SER A 1 86 ? -7.739 3.325 11.813 1.00 94.69 86 SER A C 1
ATOM 628 O O . SER A 1 86 ? -8.850 2.845 12.014 1.00 94.69 86 SER A O 1
ATOM 630 N N . GLY A 1 87 ? -6.954 3.717 12.823 1.00 95.44 87 GLY A N 1
ATOM 631 C CA . GLY A 1 87 ? -7.359 3.661 14.231 1.00 9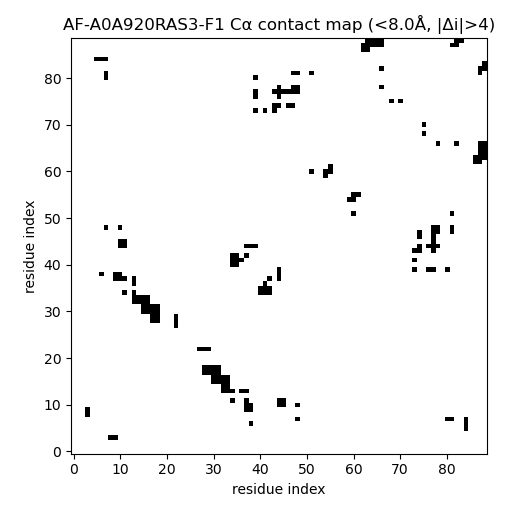5.44 87 GLY A CA 1
ATOM 632 C C . GLY A 1 87 ? -7.272 2.270 14.867 1.00 95.44 87 GLY A C 1
ATOM 633 O O . GLY A 1 87 ? -8.023 1.982 15.799 1.00 95.44 87 GLY A O 1
ATOM 634 N N . TYR A 1 88 ? -6.369 1.417 14.381 1.00 97.50 88 TYR A N 1
ATOM 635 C CA . TYR A 1 88 ? -6.058 0.126 15.003 1.00 97.50 88 TYR A CA 1
ATOM 636 C C . TYR A 1 88 ? -4.838 0.227 15.920 1.00 97.50 88 TYR A C 1
ATOM 638 O O . TYR A 1 88 ? -4.046 1.168 15.817 1.00 97.50 88 TYR A O 1
ATOM 646 N N . ARG A 1 89 ? -4.699 -0.750 16.820 1.00 93.88 89 ARG A N 1
ATOM 647 C CA . ARG A 1 89 ? -3.494 -0.930 17.638 1.00 93.88 89 ARG A CA 1
ATOM 648 C C . ARG A 1 89 ? -2.530 -1.915 16.994 1.00 93.88 89 ARG A C 1
ATOM 650 O O . ARG A 1 89 ? -3.014 -2.955 16.498 1.00 93.88 89 ARG A O 1
#

pLDDT: mean 96.99, std 2.62, range [76.12, 98.69]